Protein AF-A0A9E1A7E5-F1 (afdb_monomer)

Solvent-accessible surface area (backbone atoms only — not comparable to full-atom values): 5789 Å² total; per-residue (Å²): 131,85,81,78,49,72,65,57,49,50,33,60,74,69,71,51,91,77,58,73,68,57,57,51,50,56,48,75,70,38,94,38,61,88,43,72,66,34,49,44,54,56,37,43,75,76,71,41,85,79,84,91,82,87,80,70,97,55,70,70,65,58,75,75,55,73,69,70,42,80,47,82,52,98,92,40,80,47,76,46,73,76,85,87,82,133

pLDDT: mean 87.45, std 11.56, range [39.97, 97.31]

Sequence (86 aa):
MKKNNILLFILDLLDVKYTKIYARKYYEEHPHKNDLLGVSNMLYHYGIKSEGLKLEREINALQELEVPFIAHLDGTFVVVTDIKTR

Mean predicted aligned error: 5.0 Å

Structure (mmCIF, N/CA/C/O backbone):
data_AF-A0A9E1A7E5-F1
#
_entry.id   AF-A0A9E1A7E5-F1
#
loop_
_atom_site.group_PDB
_atom_site.id
_atom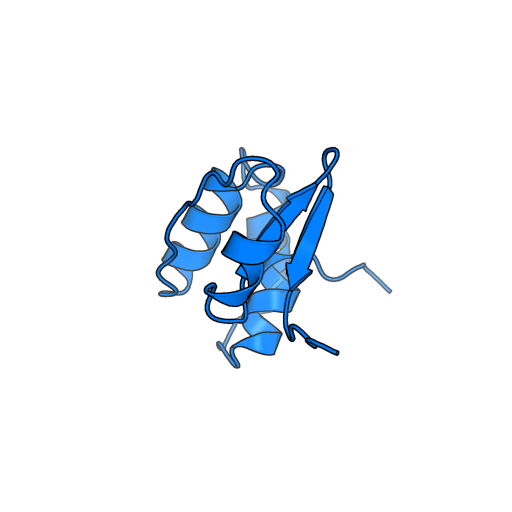_site.type_symbol
_atom_site.label_atom_id
_atom_site.label_alt_id
_atom_site.label_comp_id
_atom_site.label_asym_id
_atom_site.label_entity_id
_atom_site.label_seq_id
_atom_site.pdbx_PDB_ins_code
_atom_site.Cartn_x
_atom_site.Cartn_y
_atom_site.Cartn_z
_atom_site.occupancy
_atom_site.B_iso_or_equiv
_atom_site.auth_seq_id
_atom_site.auth_comp_id
_atom_site.auth_asym_id
_atom_site.auth_atom_id
_atom_site.pdbx_PDB_model_num
ATOM 1 N N . MET A 1 1 ? 16.481 -13.548 2.977 1.00 39.97 1 MET A N 1
ATOM 2 C CA . MET A 1 1 ? 15.243 -13.055 2.324 1.00 39.97 1 MET A CA 1
ATOM 3 C C . MET A 1 1 ? 15.180 -11.539 2.459 1.00 39.97 1 MET A C 1
ATOM 5 O O . MET A 1 1 ? 15.237 -11.059 3.582 1.00 39.97 1 MET A O 1
ATOM 9 N N . LYS A 1 2 ? 15.113 -10.772 1.359 1.00 50.41 2 LYS A N 1
ATOM 10 C CA . LYS A 1 2 ? 14.854 -9.320 1.447 1.00 50.41 2 LYS A CA 1
ATOM 11 C C . LYS A 1 2 ? 13.410 -9.124 1.922 1.00 50.41 2 LYS A C 1
ATOM 13 O O . LYS A 1 2 ? 12.518 -9.709 1.311 1.00 50.41 2 LYS A O 1
ATOM 18 N N . LYS A 1 3 ? 13.195 -8.353 2.996 1.00 60.22 3 LYS A N 1
ATOM 19 C CA . LYS A 1 3 ? 11.852 -7.989 3.483 1.00 60.22 3 LYS A CA 1
ATOM 20 C C . LYS A 1 3 ? 11.032 -7.416 2.315 1.00 60.22 3 LYS A C 1
ATOM 22 O O . LYS A 1 3 ? 11.540 -6.584 1.563 1.00 60.22 3 LYS A O 1
ATOM 27 N N . ASN A 1 4 ? 9.800 -7.893 2.135 1.00 74.12 4 ASN A N 1
ATOM 28 C CA . ASN A 1 4 ? 8.835 -7.229 1.261 1.00 74.12 4 ASN A CA 1
ATOM 29 C C . ASN A 1 4 ? 8.462 -5.896 1.928 1.00 74.12 4 ASN A C 1
ATOM 31 O O . ASN A 1 4 ? 8.182 -5.873 3.124 1.00 74.12 4 ASN A O 1
ATOM 35 N N . ASN A 1 5 ? 8.535 -4.795 1.180 1.00 88.88 5 ASN A N 1
ATOM 36 C CA . ASN A 1 5 ? 8.083 -3.491 1.661 1.00 88.88 5 ASN A CA 1
ATOM 37 C C . ASN A 1 5 ? 6.552 -3.386 1.557 1.00 88.88 5 ASN A C 1
ATOM 39 O O . ASN A 1 5 ? 5.906 -4.247 0.956 1.00 88.88 5 ASN A O 1
ATOM 43 N N . ILE A 1 6 ? 5.990 -2.329 2.145 1.00 92.00 6 ILE A N 1
ATOM 44 C CA . ILE A 1 6 ? 4.541 -2.109 2.220 1.00 92.00 6 ILE A CA 1
ATOM 45 C C . ILE A 1 6 ? 3.875 -2.102 0.838 1.00 92.00 6 ILE A C 1
ATOM 47 O O . ILE A 1 6 ? 2.810 -2.686 0.673 1.00 92.00 6 ILE A O 1
ATOM 51 N N . LEU A 1 7 ? 4.542 -1.531 -0.171 1.00 94.25 7 LEU A N 1
ATOM 52 C CA . LEU A 1 7 ? 4.042 -1.499 -1.542 1.00 94.25 7 LEU A CA 1
ATOM 53 C C . LEU A 1 7 ? 3.921 -2.913 -2.118 1.00 94.25 7 LEU A C 1
ATOM 55 O O . LEU A 1 7 ? 2.852 -3.285 -2.582 1.00 94.25 7 LEU A O 1
ATOM 59 N N . LEU A 1 8 ? 4.987 -3.718 -2.052 1.00 95.00 8 LEU A N 1
ATOM 60 C CA . LEU A 1 8 ? 4.954 -5.107 -2.534 1.00 95.00 8 LEU A CA 1
ATOM 61 C C . LEU A 1 8 ? 3.864 -5.918 -1.828 1.00 95.00 8 LEU A C 1
ATOM 63 O O . LEU A 1 8 ? 3.157 -6.675 -2.481 1.00 95.00 8 LEU A O 1
ATOM 67 N N . PHE A 1 9 ? 3.722 -5.740 -0.512 1.00 93.62 9 PHE A N 1
ATOM 68 C CA . PHE A 1 9 ? 2.700 -6.436 0.262 1.00 93.62 9 PHE A CA 1
ATOM 69 C C . PHE A 1 9 ? 1.282 -6.071 -0.197 1.00 93.62 9 PHE A C 1
ATOM 71 O O . PHE A 1 9 ? 0.470 -6.965 -0.399 1.00 93.62 9 PHE A O 1
ATOM 78 N N . ILE A 1 10 ? 0.986 -4.781 -0.386 1.00 94.50 10 ILE A N 1
ATOM 79 C CA . ILE A 1 10 ? -0.337 -4.318 -0.837 1.00 94.50 10 ILE A CA 1
ATOM 80 C C . ILE A 1 10 ? -0.633 -4.800 -2.261 1.00 94.50 10 ILE A C 1
ATOM 82 O O . ILE A 1 10 ? -1.746 -5.235 -2.534 1.00 94.50 10 ILE A O 1
ATOM 86 N N . LEU A 1 11 ? 0.351 -4.752 -3.164 1.00 95.50 11 LEU A N 1
ATOM 87 C CA . LEU A 1 11 ? 0.170 -5.231 -4.535 1.00 95.50 11 LEU A CA 1
ATOM 88 C C . LEU A 1 11 ? -0.111 -6.738 -4.573 1.00 95.50 11 LEU A C 1
ATOM 90 O O . LEU A 1 11 ? -1.004 -7.157 -5.304 1.00 95.50 11 LEU A O 1
ATOM 94 N N . ASP A 1 12 ? 0.600 -7.530 -3.761 1.00 95.31 12 ASP A N 1
ATOM 95 C CA . ASP A 1 12 ? 0.326 -8.964 -3.606 1.00 95.31 12 ASP A CA 1
ATOM 96 C C . ASP A 1 12 ? -1.077 -9.199 -3.009 1.00 95.31 12 ASP A C 1
ATOM 98 O O . ASP A 1 12 ? -1.816 -10.055 -3.488 1.00 95.31 12 ASP A O 1
ATOM 102 N N . LEU A 1 13 ? -1.459 -8.433 -1.978 1.00 94.56 13 LEU A N 1
ATOM 103 C CA . LEU A 1 13 ? -2.749 -8.563 -1.291 1.00 94.56 13 LEU A CA 1
ATOM 104 C C . LEU A 1 13 ? -3.940 -8.250 -2.207 1.00 94.56 13 LEU A C 1
ATOM 106 O O . LEU A 1 13 ? -4.974 -8.904 -2.109 1.00 94.56 13 LEU A O 1
ATOM 110 N N . LEU A 1 14 ? -3.797 -7.250 -3.077 1.00 94.44 14 LEU A N 1
ATOM 111 C CA . LEU A 1 14 ? -4.840 -6.808 -4.005 1.00 94.44 14 LEU A CA 1
ATOM 112 C C . LEU A 1 14 ? -4.787 -7.533 -5.363 1.00 94.44 14 LEU A C 1
ATOM 114 O O . LEU A 1 14 ? -5.503 -7.137 -6.280 1.00 94.44 14 LEU A O 1
ATOM 118 N N . ASP A 1 15 ? -3.932 -8.553 -5.508 1.00 95.81 15 ASP A N 1
ATOM 119 C CA . ASP A 1 15 ? -3.693 -9.296 -6.758 1.00 95.81 15 ASP A CA 1
ATOM 120 C C . ASP A 1 15 ? -3.383 -8.386 -7.968 1.00 95.81 15 ASP A C 1
ATOM 122 O O . ASP A 1 15 ? -3.763 -8.633 -9.117 1.00 95.81 15 ASP A O 1
ATOM 126 N N . VAL A 1 16 ? -2.669 -7.283 -7.721 1.00 97.06 16 VAL A N 1
ATOM 127 C CA . VAL A 1 16 ? -2.241 -6.360 -8.775 1.00 97.06 16 VAL A CA 1
ATOM 128 C C . VAL A 1 16 ? -0.963 -6.892 -9.403 1.00 97.06 16 VAL A C 1
ATOM 130 O O . VAL A 1 16 ? 0.010 -7.191 -8.720 1.00 97.06 16 VAL A O 1
ATOM 133 N N . LYS A 1 17 ? -0.916 -6.982 -10.734 1.00 96.62 17 LYS A N 1
ATOM 134 C CA . LYS A 1 17 ? 0.282 -7.453 -11.443 1.00 96.62 17 LYS A CA 1
ATOM 135 C C . LYS A 1 17 ? 1.389 -6.404 -11.405 1.00 96.62 17 LYS A C 1
ATOM 137 O O . LYS A 1 17 ? 1.193 -5.266 -11.823 1.00 96.62 17 LYS A O 1
ATOM 142 N N . TYR A 1 18 ? 2.586 -6.813 -10.994 1.00 96.94 18 TYR A N 1
ATOM 143 C CA . TYR A 1 18 ? 3.768 -5.953 -10.995 1.00 96.94 18 TYR A CA 1
ATOM 144 C C . TYR A 1 18 ? 5.061 -6.742 -11.219 1.00 96.94 18 TYR A C 1
ATOM 146 O O . TYR A 1 18 ? 5.161 -7.940 -10.955 1.00 96.94 18 TYR A O 1
ATOM 154 N N . THR A 1 19 ? 6.107 -6.042 -11.661 1.00 96.81 19 THR A N 1
ATOM 155 C CA . THR A 1 19 ? 7.460 -6.605 -11.741 1.00 96.81 19 THR A CA 1
ATOM 156 C C . THR A 1 19 ? 8.180 -6.394 -10.411 1.00 96.81 19 THR A C 1
ATOM 158 O O . THR A 1 19 ? 8.518 -5.267 -10.049 1.00 96.81 19 THR A O 1
ATOM 161 N N . LYS A 1 20 ? 8.488 -7.479 -9.687 1.00 94.62 20 LYS A N 1
ATOM 162 C CA . LYS A 1 20 ? 9.048 -7.428 -8.318 1.00 94.62 20 LYS A CA 1
ATOM 163 C C . LYS A 1 20 ? 10.344 -6.626 -8.172 1.00 94.62 20 LYS A C 1
ATOM 165 O O . LYS A 1 20 ? 10.581 -6.024 -7.125 1.00 94.62 20 LYS A O 1
ATOM 170 N N . ILE A 1 21 ? 11.210 -6.635 -9.186 1.00 95.44 21 ILE A N 1
ATOM 171 C CA . ILE A 1 21 ? 12.457 -5.852 -9.178 1.00 95.44 21 ILE A CA 1
ATOM 172 C C . ILE 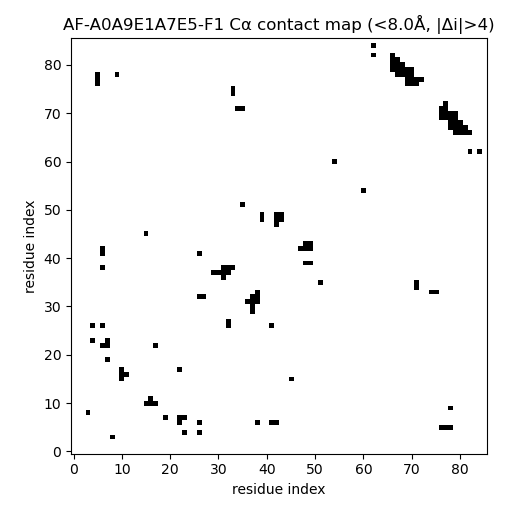A 1 21 ? 12.145 -4.360 -9.326 1.00 95.44 21 ILE A C 1
ATOM 174 O O . ILE A 1 21 ? 12.671 -3.556 -8.557 1.00 95.44 21 ILE A O 1
ATOM 178 N N . TYR A 1 22 ? 11.255 -4.013 -10.258 1.00 96.56 22 TYR A N 1
ATOM 179 C CA . TYR A 1 22 ? 10.844 -2.637 -10.516 1.00 96.56 22 TYR A CA 1
ATOM 180 C C . TYR A 1 22 ? 10.131 -2.029 -9.308 1.00 96.56 22 TYR A C 1
ATOM 182 O O . TYR A 1 22 ? 10.588 -1.013 -8.799 1.00 96.56 22 TYR A O 1
ATOM 190 N N . ALA A 1 23 ? 9.098 -2.690 -8.776 1.00 96.25 23 ALA A N 1
ATOM 191 C CA . ALA A 1 23 ? 8.337 -2.179 -7.633 1.00 96.25 23 ALA A CA 1
ATOM 192 C C . ALA A 1 23 ? 9.214 -1.969 -6.391 1.00 96.25 23 ALA A C 1
ATOM 194 O O . ALA A 1 23 ? 9.062 -0.987 -5.668 1.00 96.25 23 ALA A O 1
ATOM 195 N N . ARG A 1 24 ? 10.190 -2.860 -6.165 1.00 95.56 24 ARG A N 1
ATOM 196 C CA . ARG A 1 24 ? 11.146 -2.692 -5.067 1.00 95.56 24 ARG A CA 1
ATOM 197 C C . ARG A 1 24 ? 12.032 -1.470 -5.281 1.00 95.56 24 ARG A C 1
ATOM 199 O O . ARG A 1 24 ? 12.202 -0.699 -4.347 1.00 95.56 24 ARG A O 1
ATOM 206 N N . LYS A 1 25 ? 12.601 -1.312 -6.478 1.00 95.50 25 LYS A N 1
ATOM 207 C CA . LYS A 1 25 ? 13.443 -0.156 -6.809 1.00 95.50 25 LYS A CA 1
ATOM 208 C C . LYS A 1 25 ? 12.649 1.145 -6.674 1.00 95.50 25 LYS A C 1
ATOM 210 O O . LYS A 1 25 ? 13.098 2.055 -5.993 1.00 95.50 25 LYS A O 1
ATOM 215 N N . TYR A 1 26 ? 11.446 1.165 -7.243 1.00 96.00 26 TYR A N 1
ATOM 216 C CA . TYR A 1 26 ? 10.525 2.294 -7.187 1.00 96.00 26 TYR A CA 1
ATOM 217 C C . TYR A 1 26 ? 10.229 2.718 -5.746 1.00 96.00 26 TYR A C 1
ATOM 219 O O . TYR A 1 26 ? 10.340 3.895 -5.432 1.00 96.00 26 TYR A O 1
ATOM 227 N N . TYR A 1 27 ? 9.962 1.760 -4.852 1.00 95.12 27 TYR A N 1
ATOM 228 C CA . TYR A 1 27 ? 9.786 2.043 -3.428 1.00 95.12 27 TYR A CA 1
ATOM 229 C C . TYR A 1 27 ? 11.047 2.607 -2.760 1.00 95.12 27 TYR A C 1
ATOM 231 O O . TYR A 1 27 ? 10.979 3.599 -2.042 1.00 95.12 27 TYR A O 1
ATOM 239 N N . GLU A 1 28 ? 12.205 1.972 -2.961 1.00 93.50 28 GLU A N 1
ATOM 240 C CA . GLU A 1 28 ? 13.433 2.357 -2.255 1.00 93.50 28 GLU A CA 1
ATOM 241 C C . GLU A 1 28 ? 13.961 3.738 -2.652 1.00 93.50 28 GLU A C 1
ATOM 243 O O . GLU A 1 28 ? 14.559 4.414 -1.810 1.00 93.50 28 GLU A O 1
ATOM 248 N N . GLU A 1 29 ? 13.731 4.136 -3.903 1.00 95.06 29 GLU A N 1
ATOM 249 C CA . GLU A 1 29 ? 14.140 5.421 -4.477 1.00 95.06 29 GLU A CA 1
ATOM 250 C C . GLU A 1 29 ? 13.085 6.524 -4.285 1.00 95.06 29 GLU A C 1
ATOM 252 O O . GLU A 1 29 ? 13.361 7.686 -4.583 1.00 95.06 29 GLU A O 1
ATOM 257 N N . HIS A 1 30 ? 11.887 6.200 -3.779 1.00 94.00 30 HIS A N 1
ATOM 258 C CA . HIS A 1 30 ? 10.825 7.188 -3.614 1.00 94.00 30 HIS A CA 1
ATOM 259 C C . HIS A 1 30 ? 11.175 8.188 -2.491 1.00 94.00 30 HIS A C 1
ATOM 261 O O . HIS A 1 30 ? 11.423 7.766 -1.356 1.00 94.00 30 HIS A O 1
ATOM 267 N N . PRO A 1 31 ? 11.131 9.514 -2.743 1.00 91.69 31 PRO A N 1
ATOM 268 C CA . PRO A 1 31 ? 11.541 10.534 -1.765 1.00 91.69 31 PRO A CA 1
ATOM 269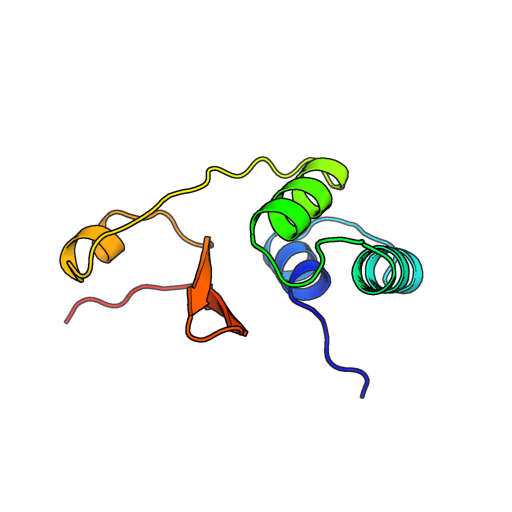 C C . PRO A 1 31 ? 10.707 10.501 -0.476 1.00 91.69 31 PRO A C 1
ATOM 271 O O . PRO A 1 31 ? 11.202 10.810 0.602 1.00 91.69 31 PRO A O 1
ATOM 274 N N . HIS A 1 32 ? 9.457 10.055 -0.592 1.00 89.31 32 HIS A N 1
ATOM 275 C CA . HIS A 1 32 ? 8.469 9.986 0.486 1.00 89.31 32 HIS A CA 1
ATOM 276 C C . HIS A 1 32 ? 8.163 8.550 0.949 1.00 89.31 32 HIS A C 1
ATOM 278 O O . HIS A 1 32 ? 7.076 8.264 1.436 1.00 89.31 32 HIS A O 1
ATOM 284 N N . LYS A 1 33 ? 9.087 7.591 0.778 1.00 87.56 33 LYS A N 1
ATOM 285 C CA . LYS A 1 33 ? 8.804 6.163 1.054 1.00 87.56 33 LYS A CA 1
ATOM 286 C C . LYS A 1 33 ? 8.404 5.830 2.500 1.00 87.56 33 LYS A C 1
ATOM 288 O O . LYS A 1 33 ? 7.894 4.744 2.747 1.00 87.56 33 LYS A O 1
ATOM 293 N N . ASN A 1 34 ? 8.663 6.740 3.438 1.00 86.06 34 ASN A N 1
ATOM 294 C CA . ASN A 1 34 ? 8.402 6.569 4.867 1.00 86.06 34 ASN A CA 1
ATOM 295 C C . ASN A 1 34 ? 7.196 7.387 5.366 1.00 86.06 34 ASN A C 1
ATOM 297 O O . ASN A 1 34 ? 6.987 7.462 6.572 1.00 86.06 34 ASN A O 1
ATOM 301 N N . ASP A 1 35 ? 6.406 8.001 4.477 1.00 90.38 35 ASP A N 1
ATOM 302 C CA . ASP A 1 35 ? 5.163 8.690 4.844 1.00 90.38 35 ASP A CA 1
ATOM 303 C C . ASP A 1 35 ? 3.958 8.192 4.014 1.00 90.38 35 ASP A C 1
ATOM 305 O O . ASP A 1 35 ? 4.107 7.549 2.971 1.00 90.38 35 ASP A O 1
ATOM 309 N N . LEU A 1 36 ? 2.738 8.436 4.510 1.00 91.94 36 LEU A N 1
ATOM 310 C CA . LEU A 1 36 ? 1.507 7.972 3.852 1.00 91.94 36 LEU A CA 1
ATOM 311 C C . LEU A 1 36 ? 1.266 8.653 2.497 1.00 91.94 36 LEU A C 1
ATOM 313 O O . LEU A 1 36 ? 0.615 8.066 1.634 1.00 91.94 36 LEU A O 1
ATOM 317 N N . LEU A 1 37 ? 1.804 9.859 2.286 1.00 92.38 37 LEU A N 1
ATOM 318 C CA . LEU A 1 37 ? 1.689 10.563 1.011 1.00 92.38 37 LEU A CA 1
ATOM 319 C C . LEU A 1 37 ? 2.485 9.833 -0.073 1.00 92.38 37 LEU A C 1
ATOM 321 O O . LEU A 1 37 ? 1.970 9.592 -1.164 1.00 92.38 37 LEU A O 1
ATOM 325 N N . GLY A 1 38 ? 3.719 9.430 0.224 1.00 93.94 38 GLY A N 1
ATOM 326 C CA . GLY A 1 38 ? 4.523 8.650 -0.702 1.00 93.94 38 GLY A CA 1
ATOM 327 C C . GLY A 1 38 ? 3.915 7.287 -0.986 1.00 93.94 38 GLY A C 1
ATOM 328 O O . GLY A 1 38 ? 3.8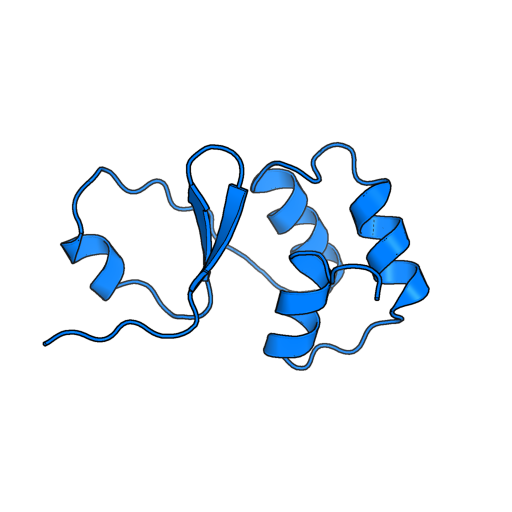95 6.874 -2.143 1.00 93.94 38 GLY A O 1
ATOM 329 N N . VAL A 1 39 ? 3.364 6.612 0.026 1.00 93.94 39 VAL A N 1
ATOM 330 C CA . VAL A 1 39 ? 2.652 5.344 -0.195 1.00 93.94 39 VAL A CA 1
ATOM 331 C C . VAL A 1 39 ? 1.431 5.542 -1.098 1.00 93.94 39 VAL A C 1
ATOM 333 O O . VAL A 1 39 ? 1.300 4.813 -2.078 1.00 93.94 39 VAL A O 1
ATOM 336 N N . SER A 1 40 ? 0.608 6.563 -0.848 1.00 95.44 40 SER A N 1
ATOM 337 C CA . SER A 1 40 ? -0.536 6.927 -1.701 1.00 95.44 40 SER A CA 1
ATOM 338 C C . SER A 1 40 ? -0.115 7.189 -3.155 1.00 95.44 40 SER A C 1
ATOM 340 O O . SER A 1 40 ? -0.677 6.606 -4.082 1.00 95.44 40 SER A O 1
ATOM 342 N N . ASN A 1 41 ? 0.948 7.972 -3.374 1.00 96.44 41 ASN A N 1
ATOM 343 C CA . ASN A 1 41 ? 1.480 8.245 -4.716 1.00 96.44 41 ASN A CA 1
ATOM 344 C C . ASN A 1 41 ? 1.941 6.969 -5.430 1.00 96.44 41 ASN A C 1
ATOM 346 O O . ASN A 1 41 ? 1.679 6.783 -6.621 1.00 96.44 41 ASN A O 1
ATOM 350 N N . MET A 1 42 ? 2.618 6.077 -4.702 1.00 96.25 42 MET A N 1
ATOM 351 C CA . MET A 1 42 ? 3.064 4.805 -5.257 1.00 96.25 42 MET A CA 1
ATOM 352 C C . MET A 1 42 ? 1.884 3.897 -5.607 1.00 96.25 42 MET A C 1
ATOM 354 O O . MET A 1 42 ? 1.910 3.273 -6.661 1.00 96.25 42 MET A O 1
ATOM 358 N N . LEU A 1 43 ? 0.841 3.838 -4.778 1.00 96.25 43 LEU A N 1
ATOM 359 C CA . LEU A 1 43 ? -0.377 3.075 -5.073 1.00 96.25 43 LEU A CA 1
ATOM 360 C C . LEU A 1 43 ? -1.106 3.628 -6.301 1.00 96.25 43 LEU A C 1
ATOM 362 O O . LEU A 1 43 ? -1.479 2.859 -7.191 1.00 96.25 43 LEU A O 1
ATOM 366 N N . TYR A 1 44 ? -1.202 4.954 -6.408 1.00 97.31 44 TYR A N 1
ATOM 367 C CA . TYR A 1 44 ? -1.800 5.619 -7.562 1.00 97.31 44 TYR A CA 1
ATOM 368 C C . TYR A 1 44 ? -1.077 5.277 -8.871 1.00 97.31 44 TYR A C 1
ATOM 370 O O . TYR A 1 44 ? -1.725 5.055 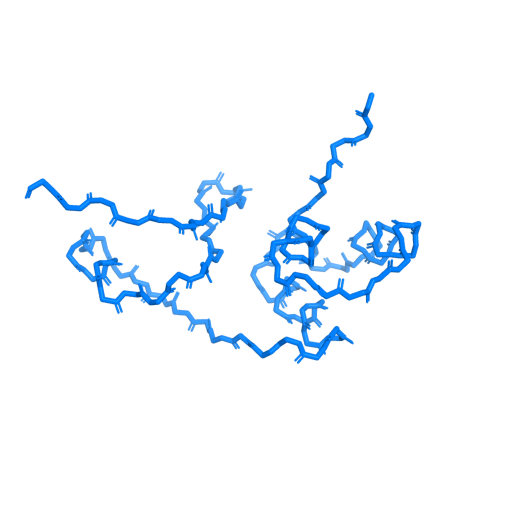-9.893 1.00 97.31 44 TYR A O 1
ATOM 378 N N . HIS A 1 45 ? 0.256 5.147 -8.845 1.00 97.12 45 HIS A N 1
ATOM 379 C CA . HIS A 1 45 ? 1.039 4.694 -10.002 1.00 97.12 45 HIS A CA 1
ATOM 380 C C . HIS A 1 45 ? 0.633 3.290 -10.493 1.00 97.12 45 HIS A C 1
ATOM 382 O O . HIS A 1 45 ? 0.668 3.031 -11.694 1.00 97.12 45 HIS A O 1
ATOM 388 N N . TYR A 1 46 ? 0.196 2.407 -9.590 1.00 97.31 46 TYR A N 1
ATOM 389 C CA . TYR A 1 46 ? -0.346 1.083 -9.925 1.00 97.31 46 TYR A CA 1
ATOM 390 C C . TYR A 1 46 ? -1.867 1.088 -10.171 1.00 97.31 46 TYR A C 1
ATOM 392 O O . TYR A 1 46 ? -2.472 0.025 -10.289 1.00 97.31 46 TYR A O 1
ATOM 400 N N . GLY A 1 47 ? -2.498 2.263 -10.266 1.00 97.00 47 GLY A N 1
ATOM 401 C CA . GLY A 1 47 ? -3.935 2.403 -10.512 1.00 97.00 47 GLY A CA 1
ATOM 402 C C . GLY A 1 47 ? -4.817 2.186 -9.279 1.00 97.00 47 GLY A C 1
ATOM 403 O O . GLY A 1 47 ? -6.039 2.129 -9.412 1.00 97.00 47 GLY A O 1
ATOM 404 N N . ILE A 1 48 ? -4.226 2.090 -8.086 1.00 96.56 48 ILE A N 1
ATOM 405 C CA . ILE A 1 48 ? -4.951 1.931 -6.823 1.00 96.56 48 ILE A CA 1
ATOM 406 C C . ILE A 1 48 ? -5.200 3.324 -6.243 1.00 96.56 48 ILE A C 1
ATOM 408 O O . ILE A 1 48 ? -4.265 4.045 -5.899 1.00 96.56 48 ILE A O 1
ATOM 412 N N . LYS A 1 49 ? -6.471 3.716 -6.137 1.00 94.94 49 LYS A N 1
ATOM 413 C CA . LYS A 1 49 ? -6.859 4.964 -5.470 1.00 94.94 49 LYS A CA 1
ATOM 414 C C . LYS A 1 49 ? -6.897 4.742 -3.961 1.00 94.94 49 LYS A C 1
ATOM 416 O O . LYS A 1 49 ? -7.333 3.690 -3.507 1.00 94.94 49 LYS A O 1
ATOM 421 N N . SER A 1 50 ? -6.477 5.744 -3.201 1.00 93.38 50 SER A N 1
ATOM 422 C CA . SER A 1 50 ? -6.509 5.726 -1.739 1.00 93.38 50 SER A CA 1
ATOM 423 C C . SER A 1 50 ? -7.009 7.054 -1.190 1.00 93.38 50 SER A C 1
ATOM 425 O O . SER A 1 50 ? -6.769 8.106 -1.785 1.00 93.38 50 SER A O 1
ATOM 427 N N . GLU A 1 51 ? -7.654 6.995 -0.031 1.00 92.12 51 GLU A N 1
ATOM 428 C CA . GLU A 1 51 ? -8.087 8.153 0.746 1.00 92.12 51 GLU A CA 1
ATOM 429 C C . GLU A 1 51 ? -7.279 8.241 2.048 1.00 92.12 51 GLU A C 1
ATOM 431 O O . GLU A 1 51 ? -6.958 7.227 2.668 1.00 92.12 51 GLU A O 1
ATOM 436 N N . GLY A 1 52 ? -6.899 9.459 2.439 1.00 90.69 52 GLY A N 1
ATOM 437 C CA . GLY A 1 52 ? -6.149 9.710 3.666 1.00 90.69 52 GLY A CA 1
ATOM 438 C C . GLY A 1 52 ? -7.077 10.143 4.792 1.00 90.69 52 GLY A C 1
ATOM 439 O O . GLY A 1 52 ? -7.667 11.217 4.714 1.00 90.69 52 GLY A O 1
ATOM 440 N N . LEU A 1 53 ? -7.153 9.347 5.858 1.00 87.38 53 LEU A N 1
ATOM 441 C CA . LEU A 1 53 ? -7.962 9.647 7.038 1.00 87.38 53 LEU A CA 1
ATOM 442 C C . LEU A 1 53 ? -7.062 9.940 8.240 1.00 87.38 53 LEU A C 1
ATOM 444 O O . LEU A 1 53 ? -6.104 9.214 8.512 1.00 87.38 53 LEU A O 1
ATOM 448 N N . LYS A 1 54 ? -7.384 11.000 8.986 1.00 85.25 54 LYS A N 1
ATOM 449 C CA . LYS A 1 54 ? -6.796 11.267 10.302 1.00 85.25 54 LYS A CA 1
ATOM 450 C C . LYS A 1 54 ? -7.854 10.974 11.353 1.00 85.25 54 LYS A C 1
ATOM 452 O O . LYS A 1 54 ? -8.773 11.763 11.534 1.00 85.25 54 LYS A O 1
ATOM 457 N N . LEU A 1 55 ? -7.701 9.850 12.039 1.00 79.44 55 LEU A N 1
ATOM 458 C CA . LEU A 1 55 ? -8.563 9.492 13.155 1.00 79.44 55 LEU A CA 1
ATOM 459 C C . LEU A 1 55 ? -7.956 10.006 14.459 1.00 79.44 55 LEU A C 1
ATOM 461 O O . LEU A 1 55 ? -6.755 9.862 14.707 1.00 79.44 55 LEU A O 1
ATOM 465 N N . GLU A 1 56 ? -8.789 10.614 15.292 1.00 73.69 56 GLU A N 1
ATOM 466 C CA . GLU A 1 56 ? -8.456 10.827 16.699 1.00 73.69 56 GLU A CA 1
ATOM 467 C C . GLU A 1 56 ? -8.592 9.487 17.452 1.00 73.69 56 GLU A C 1
ATOM 469 O O . GLU A 1 56 ? -9.056 8.507 16.879 1.00 73.69 56 GLU A O 1
ATOM 474 N N . ARG A 1 57 ? -8.110 9.386 18.700 1.00 64.94 57 ARG A N 1
ATOM 475 C CA . ARG A 1 57 ? -7.8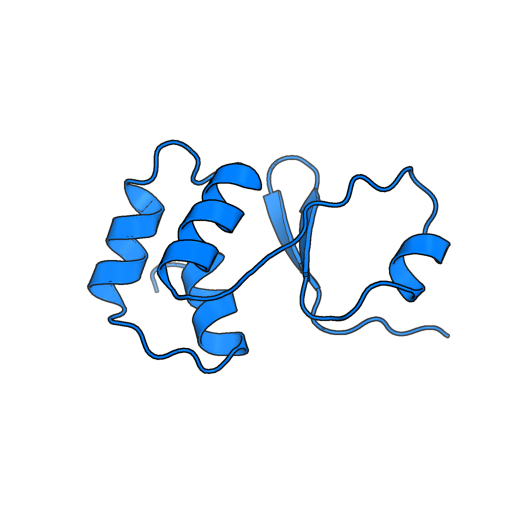45 8.115 19.430 1.00 64.94 57 ARG A CA 1
ATOM 476 C C . ARG A 1 57 ? -9.061 7.195 19.691 1.00 64.94 57 ARG A C 1
ATOM 478 O O . ARG A 1 57 ? -8.967 6.265 20.492 1.00 64.94 57 ARG A O 1
ATOM 485 N N . GLU A 1 58 ? -10.196 7.432 19.060 1.00 68.69 58 GLU A N 1
ATOM 486 C CA . GLU A 1 58 ? -11.420 6.662 19.221 1.00 68.69 58 GLU A CA 1
ATOM 487 C C . GLU A 1 58 ? -11.337 5.339 18.450 1.00 68.69 58 GLU A C 1
ATOM 489 O O . GLU A 1 58 ? -11.484 5.274 17.234 1.00 68.69 58 GLU A O 1
ATOM 494 N N . ILE A 1 59 ? -11.121 4.251 19.191 1.00 64.06 59 ILE A N 1
ATOM 495 C CA . ILE A 1 59 ? -11.020 2.881 18.660 1.00 64.06 59 ILE A CA 1
ATOM 496 C C . ILE A 1 59 ? -12.294 2.468 17.901 1.00 64.06 59 ILE A C 1
ATOM 498 O O . ILE A 1 59 ? -12.220 1.670 16.970 1.00 64.06 59 ILE A O 1
ATOM 502 N N . ASN A 1 60 ? -13.453 3.025 18.261 1.00 68.69 60 ASN A N 1
ATOM 503 C CA . ASN A 1 60 ? -14.724 2.713 17.606 1.00 68.69 60 ASN A CA 1
ATOM 504 C C . ASN A 1 60 ? -14.745 3.154 16.137 1.00 68.69 60 ASN A C 1
ATOM 506 O O . ASN A 1 60 ? -15.290 2.429 15.312 1.00 68.69 60 ASN A O 1
ATOM 510 N N . ALA A 1 61 ? -14.074 4.258 15.789 1.00 69.88 61 ALA A N 1
ATOM 511 C CA . ALA A 1 61 ? -13.995 4.733 14.408 1.00 69.88 61 ALA A CA 1
ATOM 512 C C . ALA A 1 61 ? -13.240 3.757 13.487 1.00 69.88 61 ALA A C 1
ATOM 514 O O . ALA A 1 61 ? -13.450 3.758 12.280 1.00 69.88 61 ALA A O 1
ATOM 515 N N . LEU A 1 62 ? -12.385 2.886 14.042 1.00 74.81 62 LEU A N 1
ATOM 516 C CA . LEU A 1 62 ? -11.697 1.862 13.254 1.00 74.81 62 LEU A CA 1
ATOM 517 C C . LEU A 1 62 ? -12.657 0.783 12.747 1.00 74.81 62 LEU A C 1
ATOM 519 O O . LEU A 1 62 ? -12.393 0.212 11.698 1.00 74.81 62 LEU A O 1
ATOM 523 N N . GLN A 1 63 ? -13.753 0.504 13.464 1.00 74.06 63 GLN A N 1
ATOM 524 C CA . GLN A 1 63 ? -14.714 -0.545 13.089 1.00 74.06 63 GLN A CA 1
ATOM 525 C C . GLN A 1 63 ? -15.506 -0.196 11.825 1.00 74.06 63 GLN A C 1
ATOM 527 O O . GLN A 1 63 ? -16.026 -1.091 11.168 1.00 74.06 63 GLN A O 1
ATOM 532 N N . GLU A 1 64 ? -15.592 1.090 11.493 1.00 79.06 64 GLU A N 1
ATOM 533 C CA . GLU A 1 64 ? -16.29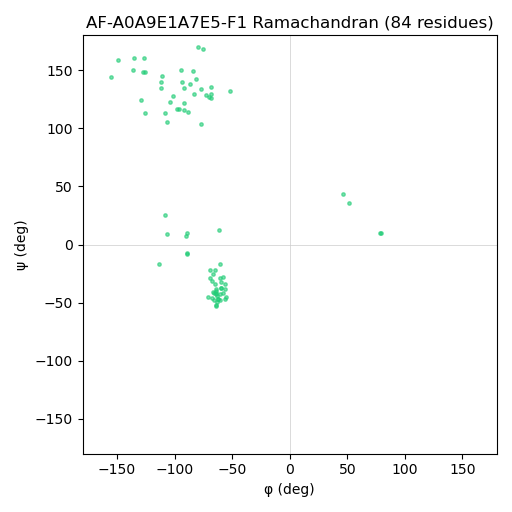9 1.587 10.311 1.00 79.06 64 GLU A CA 1
ATOM 534 C C . GLU A 1 64 ? -15.397 1.645 9.069 1.00 79.06 64 GLU A C 1
ATOM 536 O O . GLU A 1 64 ? -15.886 1.888 7.968 1.00 79.06 64 GLU A O 1
ATOM 541 N N . LEU A 1 65 ? -14.085 1.420 9.220 1.00 85.81 65 LEU A N 1
ATOM 542 C CA . LEU A 1 65 ? -13.155 1.443 8.097 1.00 85.81 65 LEU A CA 1
ATOM 543 C C . LEU A 1 65 ? -13.245 0.167 7.264 1.00 85.81 65 LEU A C 1
ATOM 545 O O . LEU A 1 65 ? -13.169 -0.951 7.775 1.00 85.81 65 LEU A O 1
ATOM 549 N N . GLU A 1 66 ? -13.291 0.350 5.949 1.00 87.44 66 GLU A N 1
ATOM 550 C CA . GLU A 1 66 ? -13.139 -0.745 5.002 1.00 87.44 66 GLU A CA 1
ATOM 551 C C . GLU A 1 66 ? -11.702 -1.287 5.025 1.00 87.44 66 GLU A C 1
ATOM 553 O O . GLU A 1 66 ? -10.721 -0.538 5.023 1.00 87.44 66 GLU A O 1
ATOM 558 N N . VAL A 1 67 ? -11.574 -2.615 5.035 1.00 90.69 67 VAL A N 1
ATOM 559 C CA . VAL A 1 67 ? -10.291 -3.315 4.899 1.00 90.69 67 VAL A CA 1
ATOM 560 C C . VAL A 1 67 ? -10.038 -3.705 3.432 1.00 90.69 67 VAL A C 1
ATOM 562 O O . VAL A 1 67 ? -10.988 -4.010 2.712 1.00 90.69 67 VAL A O 1
ATOM 565 N N . PRO A 1 68 ? -8.771 -3.778 2.979 1.00 92.94 68 PRO A N 1
ATOM 566 C CA . PRO A 1 68 ? -7.558 -3.474 3.733 1.00 92.94 68 PRO A CA 1
ATOM 567 C C . PRO A 1 68 ? -7.203 -1.980 3.738 1.00 92.94 68 PRO A C 1
ATOM 569 O O . PRO A 1 68 ? -7.391 -1.284 2.744 1.00 92.94 68 PRO A O 1
ATOM 572 N N . PHE A 1 69 ? -6.572 -1.512 4.820 1.00 92.00 69 PHE A N 1
ATOM 573 C CA . PHE A 1 69 ? -5.999 -0.162 4.893 1.00 92.00 69 PHE A CA 1
ATOM 574 C C . PHE A 1 69 ? -4.595 -0.155 5.505 1.00 92.00 69 PHE A C 1
ATOM 576 O O . PHE A 1 69 ? -4.173 -1.089 6.192 1.00 92.00 69 PHE A O 1
ATOM 583 N N . ILE A 1 70 ? -3.856 0.925 5.243 1.00 92.75 70 ILE A N 1
ATOM 584 C CA . ILE A 1 70 ? -2.517 1.156 5.789 1.00 92.75 70 ILE A CA 1
ATOM 585 C C . ILE A 1 70 ? -2.626 2.148 6.939 1.00 92.75 70 ILE A C 1
ATOM 587 O O . ILE A 1 70 ? -3.146 3.248 6.763 1.00 92.75 70 ILE A O 1
ATOM 591 N N . ALA A 1 71 ? -2.078 1.786 8.095 1.00 90.25 71 ALA A N 1
ATOM 592 C CA . ALA A 1 71 ? -1.935 2.695 9.223 1.00 90.25 71 ALA A CA 1
ATOM 593 C C . ALA A 1 71 ? -0.461 3.033 9.456 1.00 90.25 71 ALA A C 1
ATOM 595 O O . ALA A 1 71 ? 0.429 2.198 9.274 1.00 90.25 71 ALA A O 1
ATOM 596 N N . HIS A 1 72 ? -0.214 4.272 9.876 1.00 87.62 72 HIS A N 1
ATOM 597 C CA . HIS A 1 72 ? 1.097 4.743 10.298 1.00 87.62 72 HIS A CA 1
ATOM 598 C C . HIS A 1 72 ? 1.090 4.925 11.818 1.00 87.62 72 HIS A C 1
ATOM 600 O O . HIS A 1 72 ? 0.371 5.777 12.338 1.00 87.62 72 HIS A O 1
ATOM 606 N N . LEU A 1 73 ? 1.863 4.099 12.522 1.00 80.56 73 LEU A N 1
ATOM 607 C CA . LEU A 1 73 ? 1.936 4.045 13.982 1.00 80.56 73 LEU A CA 1
ATOM 608 C C . LEU A 1 73 ? 3.406 4.112 14.403 1.00 80.56 73 LEU A C 1
ATOM 610 O O . LEU A 1 73 ? 4.213 3.313 13.932 1.00 80.56 73 LEU A O 1
ATOM 614 N N . ASP A 1 74 ? 3.755 5.076 15.257 1.00 79.81 74 ASP A N 1
ATOM 615 C CA . ASP A 1 74 ? 5.099 5.246 15.836 1.00 79.81 74 ASP A CA 1
ATOM 616 C C . ASP A 1 74 ? 6.253 5.141 14.816 1.00 79.81 74 ASP A C 1
ATOM 618 O O . ASP A 1 74 ? 7.272 4.487 15.042 1.00 79.81 74 ASP A O 1
ATOM 622 N N . GLY A 1 75 ? 6.088 5.777 13.650 1.00 78.38 75 GLY A N 1
ATOM 623 C CA . GLY A 1 75 ? 7.102 5.797 12.588 1.00 78.38 75 GLY A CA 1
ATOM 624 C C . GLY A 1 75 ? 7.177 4.520 11.744 1.00 78.38 75 GLY A C 1
ATOM 625 O O . GLY A 1 75 ? 8.120 4.355 10.970 1.00 78.38 75 GLY A O 1
ATOM 626 N N . THR A 1 76 ? 6.220 3.601 11.898 1.00 83.19 76 THR A N 1
ATOM 627 C CA . THR A 1 76 ? 6.151 2.333 11.161 1.00 83.19 76 THR A CA 1
ATOM 628 C C . THR A 1 76 ? 4.801 2.173 10.464 1.00 83.19 76 THR A C 1
ATOM 630 O O . THR A 1 76 ? 3.769 2.630 10.952 1.00 83.19 76 THR A O 1
ATOM 633 N N . PHE A 1 77 ? 4.798 1.492 9.317 1.00 88.31 77 PHE A N 1
ATOM 634 C CA . PHE A 1 77 ? 3.571 1.111 8.621 1.00 88.31 77 PHE A CA 1
ATOM 635 C C . PHE A 1 77 ? 3.097 -0.281 9.007 1.00 88.31 77 PHE A C 1
ATOM 637 O O . PHE A 1 77 ? 3.890 -1.224 9.080 1.00 88.31 77 PHE A O 1
ATOM 644 N N . VAL A 1 78 ? 1.784 -0.416 9.151 1.00 89.75 78 VAL A N 1
ATOM 645 C 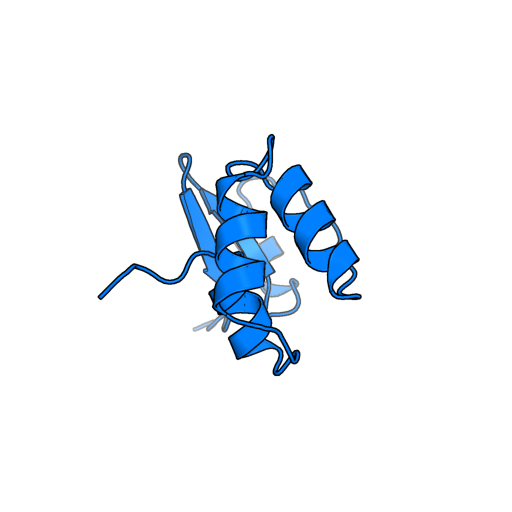CA . VAL A 1 78 ? 1.093 -1.699 9.278 1.00 89.75 78 VAL A CA 1
ATOM 646 C C . VAL A 1 78 ? -0.038 -1.773 8.256 1.00 89.75 78 VAL A C 1
ATOM 648 O O . VAL A 1 78 ? -0.630 -0.752 7.912 1.00 89.75 78 VAL A O 1
ATOM 651 N N . VAL A 1 79 ? -0.336 -2.981 7.774 1.00 91.81 79 VAL A N 1
ATOM 652 C CA . VAL A 1 79 ? -1.532 -3.242 6.960 1.00 91.81 79 VAL A CA 1
ATOM 653 C C . VAL A 1 79 ? -2.549 -3.949 7.825 1.00 91.81 79 VAL A C 1
ATOM 655 O O . VAL A 1 79 ? -2.270 -5.023 8.363 1.00 91.81 79 VAL A O 1
ATOM 658 N N . VAL A 1 80 ? -3.725 -3.350 7.938 1.00 91.44 80 VAL A N 1
ATOM 659 C CA . VAL A 1 80 ? -4.879 -3.967 8.579 1.00 91.44 80 VAL A CA 1
ATOM 660 C C . VAL A 1 80 ? -5.668 -4.687 7.496 1.00 91.44 80 VAL A C 1
ATOM 662 O O . VAL A 1 80 ? -6.052 -4.083 6.499 1.00 91.44 80 VAL A O 1
ATOM 665 N N . THR A 1 81 ? -5.851 -5.993 7.671 1.00 92.94 81 THR A N 1
ATOM 666 C CA . THR A 1 81 ? -6.540 -6.869 6.705 1.00 92.94 81 THR A CA 1
ATOM 667 C C . THR A 1 81 ? -7.852 -7.428 7.240 1.00 92.94 81 THR A C 1
ATOM 669 O O . THR A 1 81 ? -8.669 -7.895 6.460 1.00 92.94 81 THR A O 1
ATOM 672 N N . ASP A 1 82 ? -8.054 -7.369 8.555 1.00 90.12 82 ASP A N 1
ATOM 673 C CA . ASP A 1 82 ? -9.231 -7.880 9.243 1.00 90.12 82 ASP A CA 1
ATOM 674 C C . ASP A 1 82 ? -9.391 -7.114 10.563 1.00 90.12 82 ASP A C 1
ATOM 676 O O . ASP A 1 82 ? -8.393 -6.768 11.208 1.00 90.12 82 ASP A O 1
ATOM 680 N N . ILE A 1 83 ? -10.633 -6.852 10.967 1.00 85.69 83 ILE A N 1
ATOM 681 C CA . ILE A 1 83 ? -10.966 -6.256 12.263 1.00 85.69 83 ILE A CA 1
ATOM 682 C C . ILE A 1 83 ? -11.962 -7.190 12.939 1.00 85.69 83 ILE A C 1
ATOM 684 O O . ILE A 1 83 ? -13.099 -7.326 12.498 1.00 85.69 83 ILE A O 1
ATOM 688 N N . LYS A 1 84 ? -11.541 -7.824 14.035 1.00 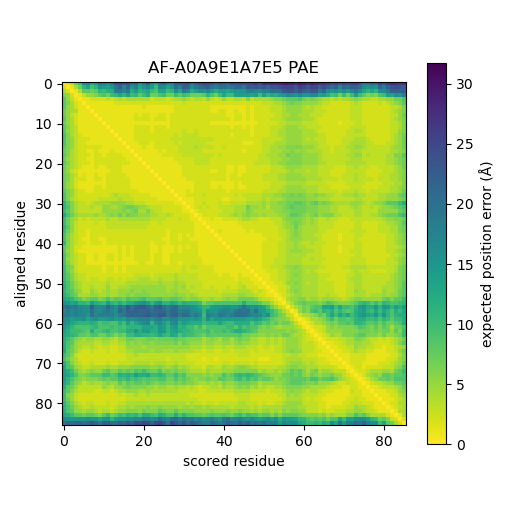80.81 84 LYS A N 1
ATOM 689 C CA . LYS A 1 84 ? -12.425 -8.671 14.838 1.00 80.81 84 LYS A CA 1
ATOM 690 C C . LYS A 1 84 ? -12.977 -7.884 16.009 1.00 80.81 84 LYS A C 1
ATOM 692 O O . LYS A 1 84 ? -12.229 -7.500 16.908 1.00 80.81 84 LYS A O 1
ATOM 697 N N . THR A 1 85 ? -14.287 -7.707 16.027 1.00 67.06 85 THR A N 1
ATOM 698 C CA . THR A 1 85 ? -15.033 -7.316 17.221 1.00 67.06 85 THR A CA 1
ATOM 699 C C . THR A 1 85 ? -15.405 -8.568 18.019 1.00 67.06 85 THR A C 1
ATOM 701 O O . THR A 1 85 ? -15.699 -9.621 17.452 1.00 67.06 85 THR A O 1
ATOM 704 N N . ARG A 1 86 ? -15.269 -8.481 19.347 1.00 59.62 86 ARG A N 1
ATOM 705 C CA . ARG A 1 86 ? -15.714 -9.515 20.291 1.00 59.62 86 ARG A CA 1
ATOM 706 C C . ARG A 1 86 ? -17.219 -9.457 20.487 1.00 59.62 86 ARG A C 1
ATOM 708 O O . ARG A 1 86 ? -17.745 -8.325 20.467 1.00 59.62 86 ARG A O 1
#

Radius of gyration: 13.63 Å; Cα contacts (8 Å, |Δi|>4): 69; chains: 1; bounding box: 32×24×32 Å

Foldseek 3Di:
DPDDAPLNVVCVVVVQDDDPVVLVVQLVPQPQNQDPVSVQVSCVVSVHHDDDDDDDPDPVVVVPDDDFDWDQDPSDIDTDHDDDDD

Secondary structure (DSSP, 8-state):
-PPPPHHHHHHHHTT----HHHHHHHHHH-TTTTSHHHHHHHHHHTT---------S-GGGGGGSPSSEEEEETTEEEEE------